Protein AF-Q23UK1-F1 (afdb_monomer_lite)

Secondary structure (DSSP, 8-state):
------------------EEEPPSS------------EEEEEEETTEEEEEEES-HHHHHHTT--SEEEES-GGGS-TT-EEPPTTGGG-S--------EEEEEPTT---SSSS-EEEESSHHHHHTSTTEEEEEESPPPPP-

Structure (mmCIF, N/CA/C/O backbone):
data_AF-Q23UK1-F1
#
_entry.id   AF-Q23UK1-F1
#
loop_
_atom_site.group_PDB
_atom_site.id
_atom_site.type_symbol
_atom_site.label_atom_id
_atom_site.label_alt_id
_atom_site.label_comp_id
_atom_site.label_asym_id
_atom_site.label_entity_id
_atom_site.label_seq_id
_atom_site.pdbx_PDB_ins_code
_atom_site.Cartn_x
_atom_site.Cartn_y
_atom_site.Cartn_z
_atom_site.occupancy
_atom_site.B_iso_or_equiv
_atom_site.auth_seq_id
_atom_site.auth_comp_id
_atom_site.auth_asym_id
_atom_site.auth_atom_id
_atom_site.pdbx_PDB_model_num
ATOM 1 N N . MET A 1 1 ? 40.766 -32.224 20.613 1.00 44.00 1 MET A N 1
ATOM 2 C CA . MET A 1 1 ? 39.618 -32.491 19.721 1.00 44.00 1 MET A CA 1
ATOM 3 C C . MET A 1 1 ? 38.781 -31.228 19.611 1.00 44.00 1 MET A C 1
ATOM 5 O O . MET A 1 1 ? 38.024 -30.916 20.516 1.00 44.00 1 MET A O 1
ATOM 9 N N . LYS A 1 2 ? 39.010 -30.457 18.545 1.00 49.50 2 LYS A N 1
ATOM 10 C CA . LYS A 1 2 ? 38.233 -29.271 18.173 1.00 49.50 2 LYS A CA 1
ATOM 11 C C . LYS A 1 2 ? 37.087 -29.763 17.290 1.00 49.50 2 LYS A C 1
ATOM 13 O O . LYS A 1 2 ? 37.272 -29.934 16.090 1.00 49.50 2 LYS A O 1
ATOM 18 N N . ILE A 1 3 ? 35.964 -30.116 17.905 1.00 54.88 3 ILE A N 1
ATOM 19 C CA . ILE A 1 3 ? 34.774 -30.577 17.187 1.00 54.88 3 ILE A CA 1
ATOM 20 C C . ILE A 1 3 ? 33.960 -29.337 16.826 1.00 54.88 3 ILE A C 1
ATOM 22 O O . ILE A 1 3 ? 33.325 -28.732 17.681 1.00 54.88 3 ILE A O 1
ATOM 26 N N . LEU A 1 4 ? 34.096 -28.928 15.562 1.00 51.12 4 LEU A N 1
ATOM 27 C CA . LEU A 1 4 ? 32.992 -28.585 14.661 1.00 51.12 4 LEU A CA 1
ATOM 28 C C . LEU A 1 4 ? 31.676 -28.194 15.361 1.00 51.12 4 LEU A C 1
ATOM 30 O O . LEU A 1 4 ? 30.720 -28.965 15.371 1.00 51.12 4 LEU A O 1
ATOM 34 N N . VAL A 1 5 ? 31.595 -26.968 15.881 1.00 56.72 5 VAL A N 1
ATOM 35 C CA . VAL A 1 5 ? 30.297 -26.295 16.020 1.00 56.72 5 VAL A CA 1
ATOM 36 C C . VAL A 1 5 ? 29.967 -25.758 14.635 1.00 56.72 5 VAL A C 1
ATOM 38 O O . VAL A 1 5 ? 30.382 -24.671 14.236 1.00 56.72 5 VAL A O 1
ATOM 41 N N . LEU A 1 6 ? 29.339 -26.639 13.859 1.00 52.47 6 LEU A N 1
ATOM 42 C CA . LEU A 1 6 ? 28.821 -26.373 12.532 1.00 52.47 6 LEU A CA 1
ATOM 43 C C . LEU A 1 6 ? 27.783 -25.251 12.608 1.00 52.47 6 LEU A C 1
ATOM 45 O O . LEU A 1 6 ? 26.834 -25.299 13.385 1.00 52.47 6 LEU A O 1
ATOM 49 N N . PHE A 1 7 ? 28.003 -24.267 11.748 1.00 53.09 7 PHE A N 1
ATOM 50 C CA . PHE A 1 7 ? 27.071 -23.270 11.255 1.00 53.09 7 PHE A CA 1
ATOM 51 C C . PHE A 1 7 ? 25.613 -23.755 11.206 1.00 53.09 7 PHE A C 1
ATOM 53 O O . PHE A 1 7 ? 25.237 -24.541 10.343 1.00 53.09 7 PHE A O 1
ATOM 60 N N . ALA A 1 8 ? 24.776 -23.189 12.069 1.00 53.41 8 ALA A N 1
ATOM 61 C CA . ALA A 1 8 ? 23.345 -23.058 11.832 1.00 53.41 8 ALA A CA 1
ATOM 62 C C . ALA A 1 8 ? 22.959 -21.600 12.109 1.00 53.41 8 ALA A C 1
ATOM 64 O O . ALA A 1 8 ? 22.198 -21.287 13.020 1.00 53.41 8 ALA A O 1
ATOM 65 N N . ALA A 1 9 ? 23.545 -20.683 11.333 1.00 55.81 9 ALA A N 1
ATOM 66 C CA . ALA A 1 9 ? 22.951 -19.371 11.136 1.00 55.81 9 ALA A CA 1
ATOM 67 C C . ALA A 1 9 ? 21.674 -19.606 10.323 1.00 55.81 9 ALA A C 1
ATOM 69 O O . ALA A 1 9 ? 21.697 -19.650 9.095 1.00 55.81 9 ALA A O 1
ATOM 70 N N . ILE A 1 10 ? 20.582 -19.885 11.031 1.00 57.06 10 ILE A N 1
ATOM 71 C CA . ILE A 1 10 ? 19.239 -19.953 10.471 1.00 57.06 10 ILE A CA 1
ATOM 72 C C . ILE A 1 10 ? 18.943 -18.540 9.976 1.00 57.06 10 ILE A C 1
ATOM 74 O O . ILE A 1 10 ? 18.626 -17.644 10.757 1.00 57.06 10 ILE A O 1
ATOM 78 N N . ILE A 1 11 ? 19.135 -18.327 8.676 1.00 57.88 11 ILE A N 1
ATOM 79 C CA . ILE A 1 11 ? 18.696 -17.123 7.986 1.00 57.88 11 ILE A CA 1
ATOM 80 C C . ILE A 1 11 ? 17.167 -17.185 8.003 1.00 57.88 11 ILE A C 1
ATOM 82 O O . ILE A 1 11 ? 16.542 -17.795 7.140 1.00 57.88 11 ILE A O 1
ATOM 86 N N . LEU A 1 12 ? 16.566 -16.604 9.041 1.00 51.84 12 LEU A N 1
ATOM 87 C CA . LEU A 1 12 ? 15.164 -16.212 9.037 1.00 51.84 12 LEU A CA 1
ATOM 88 C C . LEU A 1 12 ? 15.029 -15.108 7.985 1.00 51.84 12 LEU A C 1
ATOM 90 O O . LEU A 1 12 ? 15.180 -13.927 8.291 1.00 51.84 12 LEU A O 1
ATOM 94 N N . LEU A 1 13 ? 14.807 -15.503 6.732 1.00 49.22 13 LEU A N 1
ATOM 95 C CA . LEU A 1 13 ? 14.289 -14.598 5.717 1.00 49.22 13 LEU A CA 1
ATOM 96 C C . LEU A 1 13 ? 12.860 -14.265 6.150 1.00 49.22 13 LEU A C 1
ATOM 98 O O . LEU A 1 13 ? 11.927 -15.023 5.901 1.00 49.22 13 LEU A O 1
ATOM 102 N N . ALA A 1 14 ? 12.707 -13.181 6.908 1.00 56.75 14 ALA A N 1
ATOM 103 C CA . ALA A 1 14 ? 11.409 -12.559 7.067 1.00 56.75 14 ALA A CA 1
ATOM 104 C C . ALA A 1 14 ? 11.014 -12.051 5.677 1.00 56.75 14 ALA A C 1
ATOM 106 O O . ALA A 1 14 ? 11.670 -11.154 5.145 1.00 56.75 14 ALA A O 1
ATOM 107 N N . ASN A 1 15 ? 9.996 -12.665 5.075 1.00 57.50 15 ASN A N 1
ATOM 108 C CA . ASN A 1 15 ? 9.349 -12.116 3.892 1.00 57.50 15 ASN A CA 1
ATOM 109 C C . ASN A 1 15 ? 8.638 -10.833 4.346 1.00 57.50 15 ASN A C 1
ATOM 111 O O . ASN A 1 15 ? 7.551 -10.865 4.911 1.00 57.50 15 ASN A O 1
ATOM 115 N N . CYS A 1 16 ? 9.344 -9.710 4.235 1.00 71.75 16 CYS A N 1
ATOM 116 C CA . CYS A 1 16 ? 8.789 -8.378 4.418 1.00 71.75 16 CYS A CA 1
ATOM 117 C C . CYS A 1 16 ? 8.032 -8.040 3.142 1.00 71.75 16 CYS A C 1
ATOM 119 O O . CYS A 1 16 ? 8.674 -7.691 2.152 1.00 71.75 16 CYS A O 1
ATOM 121 N N . GLN A 1 17 ? 6.703 -8.122 3.178 1.00 80.06 17 GLN A N 1
ATOM 122 C CA . GLN A 1 17 ? 5.864 -7.667 2.078 1.00 80.06 17 GLN A CA 1
ATOM 123 C C . GLN A 1 17 ? 6.179 -6.201 1.749 1.00 80.06 17 GLN A C 1
ATOM 125 O O . GLN A 1 17 ? 5.892 -5.289 2.537 1.00 80.06 17 GLN A O 1
ATOM 130 N N . LYS A 1 18 ? 6.820 -5.979 0.598 1.00 86.75 18 LYS A N 1
ATOM 131 C CA . LYS A 1 18 ? 7.421 -4.684 0.253 1.00 86.75 18 LYS A CA 1
ATOM 132 C C . LYS A 1 18 ? 6.468 -3.801 -0.557 1.00 86.75 18 LYS A C 1
ATOM 134 O O . LYS A 1 18 ? 5.866 -4.250 -1.530 1.00 86.75 18 LYS A O 1
ATOM 139 N N . VAL A 1 19 ? 6.408 -2.516 -0.201 1.00 91.88 19 VAL A N 1
ATOM 140 C CA . VAL A 1 19 ? 5.794 -1.451 -1.013 1.00 91.88 19 VAL A CA 1
ATOM 141 C C . VAL A 1 19 ? 6.902 -0.542 -1.548 1.00 91.88 19 VAL A C 1
ATOM 143 O O . VAL A 1 19 ? 7.729 -0.053 -0.774 1.00 91.88 19 VAL A O 1
ATOM 146 N N . GLU A 1 20 ? 6.947 -0.310 -2.859 1.00 92.94 20 GLU A N 1
ATOM 147 C CA . GLU A 1 20 ? 8.015 0.455 -3.518 1.00 92.94 20 GLU A CA 1
ATOM 148 C C . GLU A 1 20 ? 7.454 1.549 -4.432 1.00 92.94 20 GLU A C 1
ATOM 150 O O . GLU A 1 20 ? 6.682 1.261 -5.345 1.00 92.94 20 GLU A O 1
ATOM 155 N N . LEU A 1 21 ? 7.863 2.801 -4.194 1.00 94.06 21 LEU A N 1
ATOM 156 C CA . LEU A 1 21 ? 7.497 3.956 -5.017 1.00 94.06 21 LEU A CA 1
ATOM 157 C C . LEU A 1 21 ? 8.247 3.916 -6.354 1.00 94.06 21 LEU A C 1
ATOM 159 O O . LEU A 1 21 ? 9.467 3.730 -6.372 1.00 94.06 21 LEU A O 1
ATOM 163 N N . CYS A 1 22 ? 7.542 4.139 -7.461 1.00 92.88 22 CYS A N 1
ATOM 164 C CA . CYS A 1 22 ? 8.184 4.253 -8.763 1.00 92.88 22 CYS A CA 1
ATOM 165 C C . CYS A 1 22 ? 8.869 5.624 -8.925 1.00 92.88 22 CYS A C 1
ATOM 167 O O . CYS A 1 22 ? 8.333 6.638 -8.478 1.00 92.88 22 CYS A O 1
ATOM 169 N N . PRO A 1 23 ? 10.047 5.698 -9.571 1.00 89.50 23 PRO A N 1
ATOM 170 C CA . PRO A 1 23 ? 10.703 6.978 -9.830 1.00 89.50 23 PRO A CA 1
ATOM 171 C C . PRO A 1 23 ? 9.902 7.823 -10.829 1.00 89.50 23 PRO A C 1
ATOM 173 O O . PRO A 1 23 ? 9.461 7.307 -11.850 1.00 89.50 23 PRO A O 1
ATOM 176 N N . GLU A 1 24 ? 9.815 9.136 -10.604 1.00 83.81 24 GLU A N 1
ATOM 177 C CA . GLU A 1 24 ? 9.097 10.069 -11.495 1.00 83.81 24 GLU A CA 1
ATOM 178 C C . GLU A 1 24 ? 9.805 10.337 -12.843 1.00 83.81 24 GLU A C 1
ATOM 180 O O . GLU A 1 24 ? 9.249 10.996 -13.717 1.00 83.81 24 GLU A O 1
ATOM 185 N N . TYR A 1 25 ? 11.039 9.858 -13.045 1.00 75.88 25 TYR A N 1
ATOM 186 C CA . TYR A 1 25 ? 11.857 10.229 -14.206 1.00 75.88 25 TYR A CA 1
ATOM 187 C C . TYR A 1 25 ? 11.783 9.226 -15.367 1.00 75.88 25 TYR A C 1
ATOM 189 O O . TYR A 1 25 ? 11.967 8.025 -15.177 1.00 75.88 25 TYR A O 1
ATOM 197 N N . GLU A 1 26 ? 11.698 9.753 -16.594 1.00 61.97 26 GLU A N 1
ATOM 198 C CA . GLU A 1 26 ? 11.701 9.046 -17.893 1.00 61.97 26 GLU A CA 1
ATOM 199 C C . GLU A 1 26 ? 13.051 8.399 -18.276 1.00 61.97 26 GLU A C 1
ATOM 201 O O . GLU A 1 26 ? 13.448 8.359 -19.445 1.00 61.97 26 GLU A O 1
ATOM 206 N N . LYS A 1 27 ? 13.836 7.917 -17.310 1.00 66.50 27 LYS A N 1
ATOM 207 C CA . LYS A 1 27 ? 15.076 7.218 -17.658 1.00 66.50 27 LYS A CA 1
ATOM 208 C C . LYS A 1 27 ? 14.734 5.832 -18.184 1.00 66.50 27 LYS A C 1
ATOM 210 O O . LYS A 1 27 ? 13.999 5.086 -17.554 1.00 66.50 27 LYS A O 1
ATOM 215 N N . ALA A 1 28 ? 15.321 5.469 -19.321 1.00 70.19 28 ALA A N 1
ATOM 216 C CA . ALA A 1 28 ? 15.234 4.114 -19.843 1.00 70.19 28 ALA A CA 1
ATOM 217 C C . ALA A 1 28 ? 15.746 3.116 -18.788 1.00 70.19 28 ALA A C 1
ATOM 219 O O . ALA A 1 28 ? 16.934 3.109 -18.449 1.00 70.19 28 ALA A O 1
ATOM 220 N N . PHE A 1 29 ? 14.854 2.278 -18.265 1.00 80.88 29 PHE A N 1
ATOM 221 C CA . PHE A 1 29 ? 15.215 1.231 -17.318 1.00 80.88 29 PHE A CA 1
ATOM 222 C C . PHE A 1 29 ? 15.730 0.007 -18.073 1.00 80.88 29 PHE A C 1
ATOM 224 O O . PHE A 1 29 ? 15.110 -0.472 -19.022 1.00 80.88 29 PHE A O 1
ATOM 231 N N . LYS A 1 30 ? 16.859 -0.543 -17.623 1.00 89.69 30 LYS A N 1
ATOM 232 C CA . LYS A 1 30 ? 17.258 -1.909 -17.974 1.00 89.69 30 LYS A CA 1
ATOM 233 C C . LYS A 1 30 ? 16.762 -2.828 -16.871 1.00 89.69 30 LYS A C 1
ATOM 235 O O . LYS A 1 30 ? 17.385 -2.909 -15.816 1.00 89.69 30 LYS A O 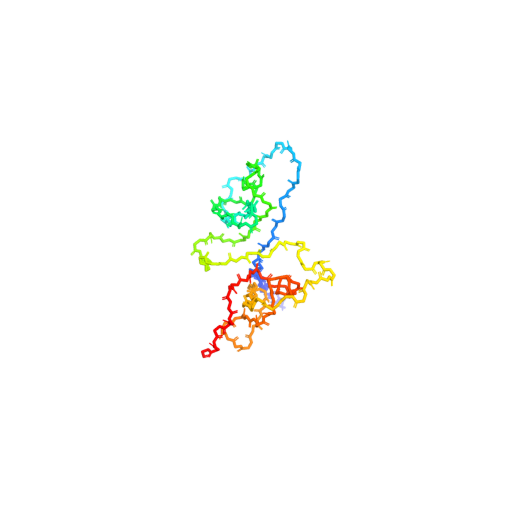1
ATOM 240 N N . CYS A 1 31 ? 15.632 -3.482 -17.105 1.00 91.50 31 CYS A N 1
ATOM 241 C CA . CYS A 1 31 ? 15.042 -4.377 -16.121 1.00 91.50 31 CYS A CA 1
ATOM 242 C C . CYS A 1 31 ? 15.604 -5.792 -16.217 1.00 91.50 31 CYS A C 1
ATOM 244 O O . CYS A 1 31 ? 15.821 -6.322 -17.305 1.00 91.50 31 CYS A O 1
ATOM 246 N N . SER A 1 32 ? 15.808 -6.409 -15.052 1.00 91.25 32 SER A N 1
ATOM 247 C CA . SER A 1 32 ? 16.066 -7.842 -14.953 1.00 91.25 32 SER A CA 1
ATOM 248 C C . SER A 1 32 ? 14.826 -8.635 -15.380 1.00 91.25 32 SER A C 1
ATOM 250 O O . SER A 1 32 ? 13.690 -8.200 -15.170 1.00 91.25 32 SER A O 1
ATOM 252 N N . SER A 1 33 ? 15.044 -9.819 -15.948 1.00 89.88 33 SER A N 1
ATOM 253 C CA . SER A 1 33 ? 13.985 -10.785 -16.267 1.00 89.88 33 SER A CA 1
ATOM 254 C C . SER A 1 33 ? 13.682 -11.742 -15.112 1.00 89.88 33 SER A C 1
ATOM 256 O O . SER A 1 33 ? 12.904 -12.671 -15.296 1.00 89.88 33 SER A O 1
ATOM 258 N N . VAL A 1 34 ? 14.299 -11.547 -13.940 1.00 94.81 34 VAL A N 1
ATOM 259 C CA . VAL A 1 34 ? 13.996 -12.341 -12.742 1.00 94.81 34 VAL A CA 1
ATOM 260 C C . VAL A 1 34 ? 12.536 -12.086 -12.336 1.00 94.81 34 VAL A C 1
ATOM 262 O O . VAL A 1 34 ? 12.180 -10.924 -12.103 1.00 94.81 34 VAL A O 1
ATOM 265 N N . PRO A 1 35 ? 11.689 -13.130 -12.279 1.00 94.19 35 PRO A N 1
ATOM 266 C CA . PRO A 1 35 ? 10.309 -12.995 -11.834 1.00 94.19 35 PRO A CA 1
ATOM 267 C C . PRO A 1 35 ? 10.252 -12.714 -10.335 1.00 94.19 35 PRO A C 1
ATOM 269 O O . PRO A 1 35 ? 10.851 -13.435 -9.538 1.00 94.19 35 PRO A O 1
ATOM 272 N N . GLN A 1 36 ? 9.522 -11.671 -9.972 1.00 95.12 36 GLN A N 1
ATOM 273 C CA . GLN A 1 36 ? 9.145 -11.332 -8.608 1.00 95.12 36 GLN A CA 1
ATOM 274 C C . GLN A 1 36 ? 7.853 -10.531 -8.727 1.00 95.12 36 GLN A C 1
ATOM 276 O O . GLN A 1 36 ? 7.893 -9.308 -8.813 1.00 95.12 36 GLN A O 1
ATOM 281 N N . GLU A 1 37 ? 6.735 -11.237 -8.872 1.00 96.38 37 GLU A N 1
ATOM 282 C CA . GLU A 1 37 ? 5.468 -10.628 -9.267 1.00 96.38 37 GLU A CA 1
ATOM 283 C C . GLU A 1 37 ? 5.034 -9.541 -8.285 1.00 96.38 37 GLU A C 1
ATOM 285 O O . GLU A 1 37 ? 5.212 -9.664 -7.071 1.00 96.38 37 GLU A O 1
ATOM 290 N N . VAL A 1 38 ? 4.487 -8.460 -8.837 1.00 96.75 38 VAL A N 1
ATOM 291 C CA . VAL A 1 38 ? 4.010 -7.314 -8.064 1.00 96.75 38 VAL A CA 1
ATOM 292 C C . VAL A 1 38 ? 2.687 -6.798 -8.602 1.00 96.75 38 VAL A C 1
ATOM 294 O O . VAL A 1 38 ? 2.426 -6.854 -9.808 1.00 96.75 38 VAL A O 1
ATOM 297 N N . CYS A 1 39 ? 1.894 -6.213 -7.715 1.00 97.81 39 CYS A N 1
ATOM 298 C CA . CYS A 1 39 ? 0.716 -5.446 -8.050 1.00 97.81 39 CYS A CA 1
ATOM 299 C C . CYS A 1 39 ? 1.115 -3.978 -8.186 1.00 97.81 39 CYS A C 1
ATOM 301 O O . CYS A 1 39 ? 1.479 -3.314 -7.213 1.00 97.81 39 CYS A O 1
ATOM 303 N N . GLY A 1 40 ? 1.099 -3.476 -9.416 1.00 97.44 40 GLY A N 1
ATOM 304 C CA . GLY A 1 40 ? 1.351 -2.075 -9.706 1.00 97.44 40 GLY A CA 1
ATOM 305 C C . GLY A 1 40 ? 0.073 -1.251 -9.562 1.00 97.44 40 GLY A C 1
ATOM 306 O O . GLY A 1 40 ? -0.974 -1.632 -10.087 1.00 97.44 40 GLY A O 1
ATOM 307 N N . ILE A 1 41 ? 0.170 -0.122 -8.862 1.00 97.94 41 ILE A N 1
ATOM 308 C CA . ILE A 1 41 ? -0.961 0.736 -8.500 1.00 97.94 41 ILE A CA 1
ATOM 309 C C . ILE A 1 41 ? -0.829 2.092 -9.190 1.00 97.94 41 ILE A C 1
ATOM 311 O O . ILE A 1 41 ? 0.209 2.745 -9.084 1.00 97.94 41 ILE A O 1
ATOM 315 N N . LYS A 1 42 ? -1.883 2.539 -9.876 1.00 96.12 42 LYS A N 1
ATOM 316 C CA . LYS A 1 42 ? -1.998 3.891 -10.444 1.00 96.12 42 LYS A CA 1
ATOM 317 C C . LYS A 1 42 ? -3.308 4.531 -10.033 1.00 96.12 42 LYS A C 1
ATOM 319 O O . LYS A 1 42 ? -4.341 3.870 -10.081 1.00 96.12 42 LYS A O 1
ATOM 324 N N . THR A 1 43 ? -3.301 5.824 -9.744 1.00 95.00 43 THR A N 1
ATOM 325 C CA . THR A 1 43 ? -4.524 6.561 -9.443 1.00 95.00 43 THR A CA 1
ATOM 326 C C . THR A 1 43 ? -5.036 7.278 -10.696 1.00 95.00 43 THR A C 1
ATOM 328 O O . THR A 1 43 ? -4.334 8.074 -11.318 1.00 95.00 43 THR A O 1
ATOM 331 N N . ILE A 1 44 ? -6.279 7.003 -11.097 1.00 94.94 44 ILE A N 1
ATOM 332 C CA . ILE A 1 44 ? -6.965 7.666 -12.215 1.00 94.94 44 ILE A CA 1
ATOM 333 C C . ILE A 1 44 ? -8.293 8.209 -11.694 1.00 94.94 44 ILE A C 1
ATOM 335 O O . ILE A 1 44 ? -9.144 7.449 -11.246 1.00 94.94 44 ILE A O 1
ATOM 339 N N . ASN A 1 45 ? -8.475 9.533 -11.737 1.00 94.44 45 ASN A N 1
ATOM 340 C CA . ASN A 1 45 ? -9.684 10.208 -11.238 1.00 94.44 45 ASN A CA 1
ATOM 341 C C . ASN A 1 45 ? -10.042 9.836 -9.783 1.00 94.44 45 ASN A C 1
ATOM 343 O O . ASN A 1 45 ? -11.211 9.685 -9.441 1.00 94.44 45 ASN A O 1
ATOM 347 N N . GLY A 1 46 ? -9.027 9.658 -8.931 1.00 90.62 46 GLY A N 1
ATOM 348 C CA . GLY A 1 46 ? -9.204 9.274 -7.527 1.00 90.62 46 GLY A CA 1
ATOM 349 C C . GLY A 1 46 ? -9.488 7.787 -7.289 1.00 90.62 46 GLY A C 1
ATOM 350 O O . GLY A 1 46 ? -9.646 7.395 -6.138 1.00 90.62 46 GLY A O 1
ATOM 351 N N . GLN A 1 47 ? -9.526 6.957 -8.335 1.00 94.62 47 GLN A N 1
ATOM 352 C CA . GLN A 1 47 ? -9.679 5.506 -8.224 1.00 94.62 47 GLN A CA 1
ATOM 353 C C . GLN A 1 47 ? -8.367 4.792 -8.539 1.00 94.62 47 GLN A C 1
ATOM 355 O O . GLN A 1 47 ? -7.657 5.167 -9.474 1.00 94.62 47 GLN A O 1
ATOM 360 N N . GLN A 1 48 ? -8.056 3.743 -7.781 1.00 96.75 48 GLN A N 1
ATOM 361 C CA . GLN A 1 48 ? -6.888 2.915 -8.053 1.00 96.75 48 GLN A CA 1
ATOM 362 C C . GLN A 1 48 ? -7.166 1.901 -9.161 1.00 96.75 48 GLN A C 1
ATOM 364 O O . GLN A 1 48 ? -8.070 1.074 -9.060 1.00 96.75 48 GLN A O 1
ATOM 369 N N . VAL A 1 49 ? -6.334 1.943 -10.196 1.00 96.06 49 VAL A N 1
ATOM 370 C CA . VAL A 1 49 ? -6.195 0.897 -11.205 1.00 96.06 49 VAL A CA 1
ATOM 371 C C . VAL A 1 49 ? -5.016 0.017 -10.810 1.00 96.06 49 VAL A C 1
ATOM 373 O O . VAL A 1 49 ? -3.941 0.517 -10.47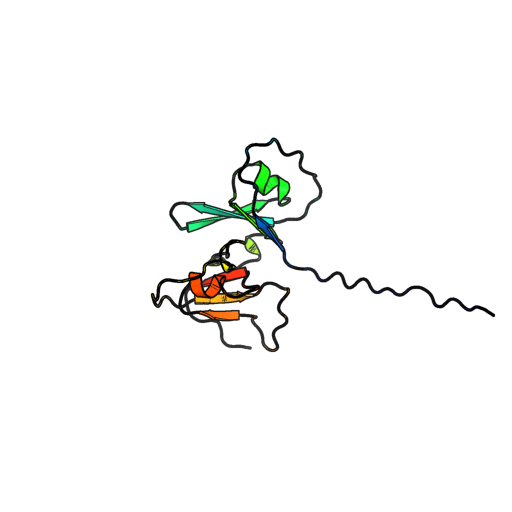2 1.00 96.06 49 VAL A O 1
ATOM 376 N N . LYS A 1 50 ? -5.245 -1.295 -10.843 1.00 97.00 50 LYS A N 1
ATOM 377 C CA . LYS A 1 50 ? -4.313 -2.332 -10.401 1.00 97.00 50 LYS A CA 1
ATOM 378 C C . LYS A 1 50 ? -3.949 -3.211 -11.596 1.00 97.00 50 LYS A C 1
ATOM 380 O O . LYS A 1 50 ? -4.843 -3.649 -12.318 1.00 97.00 50 LYS A O 1
ATOM 385 N N . GLU A 1 51 ? -2.668 -3.480 -11.806 1.00 96.62 51 GLU A N 1
ATOM 386 C CA . GLU A 1 51 ? -2.195 -4.386 -12.862 1.00 96.62 51 GLU A CA 1
ATOM 387 C C . GLU A 1 51 ? -1.033 -5.230 -12.324 1.00 96.62 51 GLU A C 1
ATOM 389 O O . GLU A 1 51 ? -0.134 -4.713 -11.658 1.00 96.62 51 GLU A O 1
ATOM 394 N N . THR A 1 52 ? -1.061 -6.540 -12.579 1.00 97.38 52 THR A N 1
ATOM 395 C CA . THR A 1 52 ? 0.014 -7.452 -12.166 1.00 97.38 52 THR A CA 1
ATOM 396 C C . THR A 1 52 ? 1.168 -7.376 -13.161 1.00 97.38 52 THR A C 1
ATOM 398 O O . THR A 1 52 ? 0.967 -7.491 -14.370 1.00 97.38 52 THR A O 1
ATOM 401 N N . PHE A 1 53 ? 2.392 -7.253 -12.652 1.00 96.12 53 PHE A N 1
ATOM 402 C CA . PHE A 1 53 ? 3.618 -7.226 -13.448 1.00 96.12 53 PHE A CA 1
ATOM 403 C C . PHE A 1 53 ? 4.591 -8.317 -13.007 1.00 96.12 53 PHE A C 1
ATOM 405 O O . PHE A 1 53 ? 4.580 -8.754 -11.860 1.00 96.12 53 PHE A O 1
ATOM 412 N N . VAL A 1 54 ? 5.494 -8.704 -13.915 1.00 95.50 54 VAL A N 1
ATOM 413 C CA . VAL A 1 54 ? 6.537 -9.713 -13.652 1.00 95.50 54 VAL A CA 1
ATOM 414 C C . VAL A 1 54 ? 7.483 -9.279 -12.532 1.00 95.50 54 VAL A C 1
ATOM 416 O O . VAL A 1 54 ? 7.976 -10.134 -11.804 1.00 95.50 54 VAL A O 1
ATOM 419 N N . ASN A 1 55 ? 7.774 -7.976 -12.430 1.00 95.00 55 ASN A N 1
ATOM 420 C CA . ASN A 1 55 ? 8.521 -7.373 -11.325 1.00 95.00 55 ASN A CA 1
ATOM 421 C C . ASN A 1 55 ? 8.346 -5.848 -11.248 1.00 95.00 55 ASN A C 1
ATOM 423 O O . ASN A 1 55 ? 7.891 -5.216 -12.208 1.00 95.00 55 ASN A O 1
ATOM 427 N N . SER A 1 56 ? 8.759 -5.254 -10.119 1.00 94.75 56 SER A N 1
ATOM 428 C CA . SER A 1 56 ? 8.674 -3.805 -9.871 1.00 94.75 56 SER A CA 1
ATOM 429 C C . SER A 1 56 ? 9.380 -2.964 -10.924 1.00 94.75 56 SER A C 1
ATOM 431 O O . SER A 1 56 ? 8.852 -1.934 -11.333 1.00 94.75 56 SER A O 1
ATOM 433 N N . CYS A 1 57 ? 10.545 -3.404 -11.413 1.00 93.62 57 CYS A N 1
ATOM 434 C CA . CYS A 1 57 ? 11.259 -2.654 -12.444 1.00 93.62 57 CYS A CA 1
ATOM 435 C C . CYS A 1 57 ? 10.414 -2.541 -13.711 1.00 93.62 57 CYS A C 1
ATOM 437 O O . CYS A 1 57 ? 10.257 -1.442 -14.236 1.00 93.62 57 CYS A O 1
ATOM 439 N N . GLN A 1 58 ? 9.842 -3.650 -14.188 1.00 93.50 58 GLN A N 1
ATOM 440 C CA . GLN A 1 58 ? 8.996 -3.631 -15.378 1.00 93.50 58 GLN A CA 1
ATOM 441 C C . GLN A 1 58 ? 7.755 -2.761 -15.162 1.00 93.50 58 GLN A C 1
ATOM 443 O O . GLN A 1 58 ? 7.470 -1.919 -16.014 1.00 93.50 58 GLN A O 1
ATOM 448 N N . ALA A 1 59 ? 7.094 -2.888 -14.006 1.00 94.44 59 ALA A N 1
ATOM 449 C CA . ALA A 1 59 ? 5.945 -2.063 -13.637 1.00 94.44 59 ALA A CA 1
ATOM 450 C C . ALA A 1 59 ? 6.267 -0.558 -13.719 1.00 94.44 59 ALA A C 1
ATOM 452 O O . ALA A 1 59 ? 5.601 0.185 -14.445 1.00 94.44 59 ALA A O 1
ATOM 453 N N . CYS A 1 60 ? 7.343 -0.121 -13.055 1.00 92.81 60 CYS A N 1
ATOM 454 C CA . CYS A 1 60 ? 7.765 1.279 -13.047 1.00 92.81 60 CYS A CA 1
ATOM 455 C C . CYS A 1 60 ? 8.302 1.749 -14.411 1.00 92.81 60 CYS A C 1
ATOM 457 O O . CYS A 1 60 ? 8.042 2.877 -14.823 1.00 92.81 60 CYS A O 1
ATOM 459 N N . SER A 1 61 ? 9.022 0.893 -15.145 1.00 91.25 61 SER A N 1
ATOM 460 C CA . SER A 1 61 ? 9.658 1.256 -16.421 1.00 91.25 61 SER A CA 1
ATOM 461 C C . SER A 1 61 ? 8.676 1.574 -17.538 1.00 91.25 61 SER A C 1
ATOM 463 O O . SER A 1 61 ? 8.976 2.380 -18.415 1.00 91.25 61 SER A O 1
ATOM 465 N N . LEU A 1 62 ? 7.497 0.953 -17.502 1.00 82.44 62 LEU A N 1
ATOM 466 C CA . LEU A 1 62 ? 6.441 1.210 -18.470 1.00 82.44 62 LEU A CA 1
ATOM 467 C C . LEU A 1 62 ? 5.708 2.531 -18.178 1.00 82.44 62 LEU A C 1
ATOM 469 O O . LEU A 1 62 ? 4.825 2.901 -18.949 1.00 82.44 62 LEU A O 1
ATOM 473 N N . GLY A 1 63 ? 6.045 3.236 -17.085 1.00 70.25 63 GLY A N 1
ATOM 474 C CA . GLY A 1 63 ? 5.413 4.502 -16.691 1.00 70.25 63 GLY A CA 1
ATOM 475 C C . GLY A 1 63 ? 3.923 4.358 -16.369 1.00 70.25 63 GLY A C 1
ATOM 476 O O . GLY A 1 63 ? 3.157 5.320 -16.442 1.00 70.25 63 GLY A O 1
ATOM 477 N N . LYS A 1 64 ? 3.479 3.130 -16.080 1.00 81.56 64 LYS A N 1
ATOM 478 C CA . LYS A 1 64 ? 2.061 2.799 -15.935 1.00 81.56 64 LYS A CA 1
ATOM 479 C C . LYS A 1 64 ? 1.554 2.873 -14.503 1.00 81.56 64 LYS A C 1
ATOM 481 O O . LYS A 1 64 ? 0.342 2.827 -14.338 1.00 81.56 64 LYS A O 1
ATOM 486 N N . VAL A 1 65 ? 2.430 2.976 -13.503 1.00 94.50 65 VAL A N 1
ATOM 487 C CA . VAL A 1 65 ? 2.064 2.880 -12.082 1.00 94.50 65 VAL A CA 1
ATOM 488 C C . VAL A 1 65 ? 2.870 3.848 -11.214 1.00 94.50 65 VAL A C 1
ATOM 490 O O . VAL A 1 65 ? 3.983 4.226 -11.569 1.00 94.50 65 VAL A O 1
ATOM 493 N N . GLU A 1 66 ? 2.281 4.267 -10.097 1.00 95.38 66 GLU A N 1
ATOM 494 C CA . GLU A 1 66 ? 2.849 5.193 -9.106 1.00 95.38 66 GLU A CA 1
ATOM 495 C C . GLU A 1 66 ? 3.724 4.449 -8.091 1.00 95.38 66 GLU A C 1
ATOM 497 O O . GLU A 1 66 ? 4.781 4.929 -7.683 1.00 95.38 66 GLU A O 1
ATOM 502 N N . PHE A 1 67 ? 3.296 3.253 -7.693 1.00 96.62 67 PHE A N 1
ATOM 503 C CA . PHE A 1 67 ? 4.030 2.376 -6.790 1.00 96.62 67 PHE A CA 1
ATOM 504 C C . PHE A 1 67 ? 3.654 0.915 -7.035 1.00 96.62 67 PHE A C 1
ATOM 506 O O . PHE A 1 67 ? 2.721 0.603 -7.777 1.00 96.62 67 PHE A O 1
ATOM 513 N N . THR A 1 68 ? 4.407 0.010 -6.420 1.00 96.94 68 THR A N 1
ATOM 514 C CA . THR A 1 68 ? 4.192 -1.435 -6.500 1.00 96.94 68 THR A CA 1
ATOM 515 C C . THR A 1 68 ? 4.089 -2.041 -5.113 1.00 96.94 68 THR A C 1
ATOM 517 O O . THR A 1 68 ? 4.702 -1.542 -4.167 1.00 96.94 68 THR A O 1
ATOM 520 N N . VAL A 1 69 ? 3.324 -3.119 -5.011 1.00 97.06 69 VAL A N 1
ATOM 521 C CA . 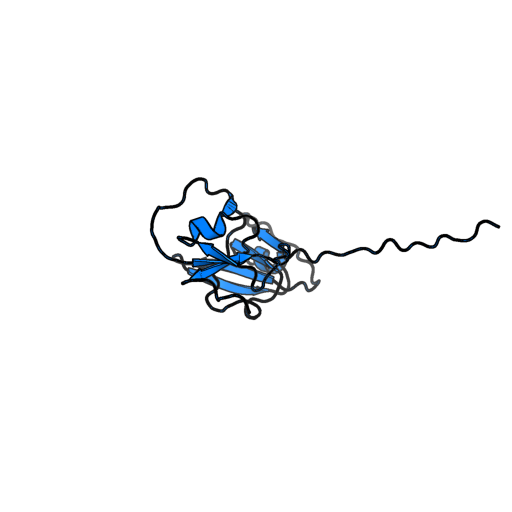VAL A 1 69 ? 3.212 -3.969 -3.827 1.00 97.06 69 VAL A CA 1
ATOM 522 C C . VAL A 1 69 ? 3.601 -5.387 -4.224 1.00 97.06 69 VAL A C 1
ATOM 524 O O . VAL A 1 69 ? 3.221 -5.841 -5.298 1.00 97.06 69 VAL A O 1
ATOM 527 N N . GLU A 1 70 ? 4.366 -6.078 -3.388 1.00 96.19 70 GLU A N 1
ATOM 528 C CA . GLU A 1 70 ? 4.730 -7.485 -3.603 1.00 96.19 70 GLU A CA 1
ATOM 529 C C . GLU A 1 70 ? 3.506 -8.399 -3.794 1.00 96.19 70 GLU A C 1
ATOM 531 O O . GLU A 1 70 ? 2.488 -8.187 -3.152 1.00 96.19 70 GLU A O 1
ATOM 536 N N . GLY A 1 71 ? 3.585 -9.415 -4.655 1.00 96.06 71 GLY A N 1
ATOM 537 C CA . GLY A 1 71 ? 2.473 -10.341 -4.913 1.00 96.06 71 GLY A CA 1
ATOM 538 C C . GLY A 1 71 ? 1.539 -9.881 -6.034 1.00 96.06 71 GLY A C 1
ATOM 539 O O . GLY A 1 71 ? 1.646 -8.766 -6.548 1.00 96.06 71 GLY A O 1
ATOM 540 N N . LYS A 1 72 ? 0.630 -10.753 -6.468 1.00 97.69 72 LYS A N 1
ATOM 541 C CA . LYS A 1 72 ? -0.288 -10.463 -7.584 1.00 97.69 72 LYS A CA 1
ATOM 542 C C . LYS A 1 72 ? -1.493 -9.657 -7.122 1.00 97.69 72 LYS A C 1
ATOM 544 O O . LYS A 1 72 ? -1.920 -9.762 -5.981 1.00 97.69 72 LYS A O 1
ATOM 549 N N . CYS A 1 73 ? -2.112 -8.892 -8.020 1.00 97.56 73 CYS A N 1
ATOM 550 C CA . CYS A 1 73 ? -3.284 -8.094 -7.653 1.00 97.56 73 CYS A CA 1
ATOM 551 C C . CYS A 1 73 ? -4.508 -8.924 -7.221 1.00 97.56 73 CYS A C 1
ATOM 553 O O . CYS A 1 73 ? -5.309 -8.425 -6.437 1.00 97.56 73 CYS A O 1
ATOM 555 N N . ASP A 1 74 ? -4.658 -10.159 -7.708 1.00 97.44 74 ASP A N 1
ATOM 556 C CA . ASP A 1 74 ? -5.758 -11.079 -7.376 1.00 97.44 74 ASP A CA 1
ATOM 557 C C . ASP A 1 74 ? -5.565 -11.825 -6.044 1.00 97.44 74 ASP A C 1
ATOM 559 O O . ASP A 1 74 ? -6.489 -12.481 -5.568 1.00 97.44 74 ASP A O 1
ATOM 563 N N . GLU A 1 75 ? -4.398 -11.693 -5.409 1.00 96.50 75 GLU A N 1
ATOM 564 C CA . GLU A 1 75 ? -4.148 -12.188 -4.047 1.00 96.50 75 GLU A CA 1
ATOM 565 C C . GLU A 1 75 ? -4.734 -11.253 -2.974 1.00 96.50 75 GLU A C 1
ATOM 567 O O . GLU A 1 75 ? -4.839 -11.623 -1.803 1.00 96.50 75 GLU A O 1
ATOM 572 N N . TYR A 1 76 ? -5.146 -10.046 -3.370 1.00 96.44 76 TYR A N 1
ATOM 573 C CA . TYR A 1 76 ? -5.739 -9.033 -2.502 1.00 96.44 76 TYR A CA 1
ATOM 574 C C . TYR A 1 76 ? -7.257 -8.960 -2.659 1.00 96.44 76 TYR A C 1
ATOM 576 O O . TYR A 1 76 ? -7.820 -9.377 -3.669 1.00 96.44 76 TYR A O 1
ATOM 584 N N . LEU A 1 77 ? -7.924 -8.355 -1.670 1.00 96.50 77 LEU A N 1
ATOM 585 C CA . LEU A 1 77 ? -9.351 -8.046 -1.765 1.00 96.50 77 LEU A CA 1
ATOM 586 C C . LEU A 1 77 ? -9.620 -7.144 -2.982 1.00 96.50 77 LEU A C 1
ATOM 588 O O . LEU A 1 77 ? -8.876 -6.191 -3.246 1.00 96.50 77 LEU A O 1
ATOM 592 N N . GLU A 1 78 ? -10.693 -7.432 -3.718 1.00 96.19 78 GLU A N 1
ATOM 593 C CA . GLU A 1 78 ? -11.048 -6.722 -4.954 1.00 96.19 78 GLU A CA 1
ATOM 594 C C . GLU A 1 78 ? -11.210 -5.216 -4.685 1.00 96.19 78 GLU A C 1
ATOM 596 O O . GLU A 1 78 ? -10.644 -4.368 -5.386 1.00 96.19 78 GLU A O 1
ATOM 601 N N . GLU A 1 79 ? -11.865 -4.893 -3.573 1.00 96.62 79 GLU A N 1
ATOM 602 C CA . GLU A 1 79 ? -12.136 -3.552 -3.067 1.00 96.62 79 GLU A CA 1
ATOM 603 C C . GLU A 1 79 ? -10.937 -2.870 -2.380 1.00 96.62 79 GLU A C 1
ATOM 605 O O . GLU A 1 79 ? -11.053 -1.718 -1.958 1.00 96.62 79 GLU A O 1
ATOM 610 N N . ALA A 1 80 ? -9.779 -3.535 -2.268 1.00 97.81 80 ALA A N 1
ATOM 611 C CA . ALA A 1 80 ? -8.610 -2.986 -1.580 1.00 97.81 80 ALA A CA 1
ATOM 612 C C . ALA A 1 80 ? -8.156 -1.648 -2.187 1.00 97.81 80 ALA A C 1
ATOM 614 O O . ALA A 1 80 ? -7.873 -1.560 -3.381 1.00 97.81 80 ALA A O 1
ATOM 615 N N . GLN A 1 81 ? -8.026 -0.620 -1.356 1.00 98.19 81 GLN A N 1
ATOM 616 C CA . GLN A 1 81 ? -7.419 0.661 -1.702 1.00 98.19 81 GLN A CA 1
ATOM 617 C C . GLN A 1 81 ? -6.057 0.749 -1.013 1.00 98.19 81 GLN A C 1
ATOM 619 O O . GLN A 1 81 ? -5.979 1.008 0.192 1.00 98.19 81 GLN A O 1
ATOM 624 N N . PHE A 1 82 ? -4.986 0.511 -1.766 1.00 98.06 82 PHE A N 1
ATOM 625 C CA . PHE A 1 82 ? -3.615 0.478 -1.265 1.00 98.06 82 PHE A CA 1
ATOM 626 C C . PHE A 1 82 ? -3.160 1.839 -0.763 1.00 98.06 82 PHE A C 1
ATOM 628 O O . PHE A 1 82 ? -3.481 2.873 -1.351 1.00 98.06 82 PHE A O 1
ATOM 635 N N . CYS A 1 83 ? -2.399 1.838 0.320 1.00 97.31 83 CYS A N 1
ATOM 636 C CA . CYS A 1 83 ? -1.782 3.036 0.859 1.00 97.31 83 CYS A CA 1
ATOM 637 C C . CYS A 1 83 ? -0.488 3.322 0.094 1.00 97.31 83 CYS A C 1
ATOM 639 O O . CYS A 1 83 ? 0.348 2.433 -0.079 1.00 97.31 83 CYS A O 1
ATOM 641 N N . SER A 1 84 ? -0.319 4.559 -0.373 1.00 95.12 84 SER A N 1
ATOM 642 C CA . SER A 1 84 ? 0.947 4.973 -0.979 1.00 95.12 84 SER A CA 1
ATOM 643 C C . SER A 1 84 ? 2.060 4.928 0.078 1.00 95.12 84 SER A C 1
ATOM 645 O O . SER A 1 84 ? 1.808 5.270 1.239 1.00 95.12 84 SER A O 1
ATOM 647 N N . PRO A 1 85 ? 3.320 4.631 -0.299 1.00 91.06 85 PRO A N 1
ATOM 648 C CA . PRO A 1 85 ? 4.482 4.795 0.578 1.00 91.06 85 PRO A CA 1
ATOM 649 C C . PRO A 1 85 ? 4.620 6.180 1.219 1.00 91.06 85 PRO A C 1
ATOM 651 O O . PRO A 1 85 ? 5.419 6.350 2.133 1.00 91.06 85 PRO A O 1
ATOM 654 N N . THR A 1 86 ? 3.916 7.197 0.727 1.00 91.50 86 THR A N 1
ATOM 655 C CA . THR A 1 86 ? 3.941 8.552 1.289 1.00 91.50 86 THR A CA 1
ATOM 656 C C . THR A 1 86 ? 2.774 8.849 2.227 1.00 91.50 86 THR A C 1
ATOM 658 O O . THR A 1 86 ? 2.857 9.829 2.964 1.00 91.50 86 THR A O 1
ATOM 661 N N . ASP A 1 87 ? 1.722 8.024 2.251 1.00 93.56 87 ASP A N 1
ATOM 662 C CA . ASP A 1 87 ? 0.492 8.315 3.004 1.00 93.56 87 ASP A CA 1
ATOM 663 C C . ASP A 1 87 ? 0.735 8.345 4.523 1.00 93.56 87 ASP A C 1
ATOM 665 O O . ASP A 1 87 ? 0.146 9.159 5.231 1.00 93.56 87 ASP A O 1
ATOM 669 N N . PHE A 1 88 ? 1.685 7.549 5.029 1.00 90.31 88 PHE A N 1
ATOM 670 C CA . PHE A 1 88 ? 2.044 7.549 6.453 1.00 90.31 88 PHE A CA 1
ATOM 671 C C . PHE A 1 88 ? 2.684 8.861 6.939 1.00 90.31 88 PHE A C 1
ATOM 673 O O . PHE A 1 88 ? 2.824 9.072 8.143 1.00 90.31 88 PHE A O 1
ATOM 680 N N . LYS A 1 89 ? 3.120 9.723 6.010 1.00 92.12 89 LYS A N 1
ATOM 681 C CA . LYS A 1 89 ? 3.748 11.022 6.302 1.00 92.12 89 LYS A CA 1
ATOM 682 C C . LYS A 1 89 ? 2.757 12.182 6.280 1.00 92.12 89 LYS A C 1
ATOM 684 O O . LYS A 1 89 ? 3.163 13.310 6.539 1.00 92.12 89 LYS A O 1
ATOM 689 N N . ILE A 1 90 ? 1.497 11.932 5.928 1.00 93.50 90 ILE A N 1
ATOM 690 C CA . ILE A 1 90 ? 0.451 12.951 5.999 1.00 93.50 90 ILE A CA 1
ATOM 691 C C . ILE A 1 90 ? 0.310 13.354 7.471 1.00 93.50 90 ILE A C 1
ATOM 693 O O . ILE A 1 90 ? 0.182 12.481 8.323 1.00 93.50 90 ILE A O 1
ATOM 697 N N . GLU A 1 91 ? 0.355 14.650 7.778 1.00 93.75 91 GLU A N 1
ATOM 698 C CA . GLU A 1 91 ? 0.258 15.142 9.163 1.00 93.75 91 GLU A CA 1
ATOM 699 C C . GLU A 1 91 ? -1.196 15.190 9.644 1.00 93.75 91 GLU A C 1
ATOM 701 O O . GLU A 1 91 ? -1.497 14.819 10.777 1.00 93.75 91 GLU A O 1
ATOM 706 N N . GLU A 1 92 ? -2.116 15.576 8.759 1.00 95.50 92 GLU A N 1
ATOM 707 C CA . GLU A 1 92 ? -3.519 15.797 9.091 1.00 95.50 92 GLU A CA 1
ATOM 708 C C . GLU A 1 92 ? -4.444 15.141 8.063 1.00 95.50 92 GLU A C 1
ATOM 710 O O . GLU A 1 92 ? -4.264 15.272 6.852 1.00 95.50 92 GLU A O 1
ATOM 715 N N . CYS A 1 93 ? -5.472 14.459 8.563 1.00 96.38 93 CYS A N 1
ATOM 716 C CA . CYS A 1 93 ? -6.561 13.924 7.757 1.00 96.38 93 CYS A CA 1
ATOM 717 C C . CYS A 1 93 ? -7.830 14.731 8.002 1.00 96.38 93 CYS A C 1
ATOM 719 O O . CYS A 1 93 ? -8.097 15.151 9.127 1.00 96.38 93 CYS A O 1
ATOM 721 N N . ALA A 1 94 ? -8.657 14.880 6.967 1.00 95.44 94 ALA A N 1
ATOM 722 C CA . ALA A 1 94 ? -9.984 15.457 7.129 1.00 95.44 94 ALA A CA 1
ATOM 723 C C . ALA A 1 94 ? -10.795 14.669 8.175 1.00 95.44 94 ALA A C 1
ATOM 725 O O . ALA A 1 94 ? -10.752 13.437 8.207 1.00 95.44 94 ALA A O 1
ATOM 726 N N . GLU A 1 95 ? -11.585 15.368 8.992 1.00 94.12 95 GLU A N 1
ATOM 727 C CA . GLU A 1 95 ? -12.401 14.762 10.059 1.00 94.12 95 GLU A CA 1
ATOM 728 C C . GLU A 1 95 ? -13.670 14.050 9.553 1.00 94.12 95 GLU A C 1
ATOM 730 O O . GLU A 1 95 ? -14.601 13.786 10.314 1.00 94.12 95 GLU A O 1
ATOM 735 N N . GLN A 1 96 ? -13.732 13.724 8.264 1.00 94.81 96 GLN A N 1
ATOM 736 C CA . GLN A 1 96 ? -14.881 13.046 7.688 1.00 94.81 96 GLN A CA 1
ATOM 737 C C . GLN A 1 96 ? -14.970 11.599 8.191 1.00 94.81 96 GLN A C 1
ATOM 739 O O . GLN A 1 96 ? -13.991 10.851 8.128 1.00 94.81 96 GLN A O 1
ATOM 744 N N . ASP A 1 97 ? -16.158 11.203 8.648 1.00 95.56 97 ASP A N 1
ATOM 745 C CA . ASP A 1 97 ? -16.451 9.827 9.047 1.00 95.56 97 ASP A CA 1
ATOM 746 C C . ASP A 1 97 ? -16.875 9.004 7.819 1.00 95.56 97 ASP A C 1
ATOM 748 O O . ASP A 1 97 ? -17.958 9.180 7.257 1.00 95.56 97 ASP A O 1
ATOM 752 N N . GLN A 1 98 ? -15.970 8.146 7.362 1.00 97.38 98 GLN A N 1
ATOM 753 C CA . GLN A 1 98 ? -16.115 7.223 6.237 1.00 97.38 98 GLN A CA 1
ATOM 754 C C . GLN A 1 98 ? -15.449 5.902 6.634 1.00 97.38 98 GLN A C 1
ATOM 756 O O . GLN A 1 98 ? -14.325 5.643 6.202 1.00 97.38 98 GLN A O 1
ATOM 761 N N . PRO A 1 99 ? -16.089 5.084 7.486 1.00 97.69 99 PRO A N 1
ATOM 762 C CA . PRO A 1 99 ? -15.430 3.982 8.177 1.00 97.69 99 PRO A CA 1
ATOM 763 C C . PRO A 1 99 ? -14.671 3.081 7.205 1.00 97.69 99 PRO A C 1
ATOM 765 O O . PRO A 1 99 ? -15.211 2.684 6.172 1.00 97.69 99 PRO A O 1
ATOM 768 N N . GLN A 1 100 ? -13.423 2.780 7.553 1.00 98.19 100 GLN A N 1
ATOM 769 C CA . GLN A 1 100 ? -12.559 1.874 6.804 1.00 98.19 100 GLN A CA 1
ATOM 770 C C . GLN A 1 100 ? -12.009 0.782 7.714 1.00 98.19 100 GLN A C 1
ATOM 772 O O . GLN A 1 100 ? -11.770 1.000 8.907 1.00 98.19 100 GLN A O 1
ATOM 777 N N . CYS A 1 101 ? -11.709 -0.363 7.119 1.00 98.38 101 CYS A N 1
ATOM 778 C CA . CYS A 1 101 ? -10.844 -1.361 7.711 1.00 98.38 101 CYS A CA 1
ATOM 779 C C . CYS A 1 101 ? -9.436 -1.218 7.132 1.00 98.38 101 CYS A C 1
ATOM 781 O O . CYS A 1 101 ? -9.251 -1.347 5.926 1.00 98.38 101 CYS A O 1
ATOM 783 N N . ALA A 1 102 ? -8.456 -0.923 7.982 1.00 98.06 102 ALA A N 1
ATOM 784 C CA . ALA A 1 102 ? -7.049 -0.803 7.615 1.00 98.06 102 ALA A CA 1
ATOM 785 C C . ALA A 1 102 ? -6.336 -2.136 7.866 1.00 98.06 102 ALA A C 1
ATOM 787 O O . ALA A 1 102 ? -6.257 -2.586 9.010 1.00 98.06 102 ALA A O 1
ATOM 788 N N . TRP A 1 103 ? -5.828 -2.751 6.802 1.00 97.88 103 TRP A N 1
ATOM 789 C CA . TRP A 1 103 ? -5.208 -4.073 6.804 1.00 97.88 103 TRP A CA 1
ATOM 790 C C . TRP A 1 103 ? -3.693 -3.937 6.859 1.00 97.88 103 TRP A C 1
ATOM 792 O O . TRP A 1 103 ? -3.100 -3.233 6.039 1.00 97.88 103 TRP A O 1
ATOM 802 N N . PHE A 1 104 ? -3.061 -4.591 7.830 1.00 96.38 104 PHE A N 1
ATOM 803 C CA . PHE A 1 104 ? -1.607 -4.559 7.955 1.00 96.38 104 PHE A CA 1
ATOM 804 C C . PHE A 1 104 ? -0.927 -5.460 6.922 1.00 96.38 104 PHE A C 1
ATOM 806 O O . PHE A 1 104 ? -1.494 -6.462 6.490 1.00 96.38 104 PHE A O 1
ATOM 813 N N . ASN A 1 105 ? 0.304 -5.106 6.558 1.00 94.62 105 ASN A N 1
ATOM 814 C CA . ASN A 1 105 ? 1.195 -5.985 5.809 1.00 94.62 105 ASN A CA 1
ATOM 815 C C . ASN A 1 105 ? 1.664 -7.180 6.667 1.00 94.62 105 ASN A C 1
ATOM 817 O O . ASN A 1 105 ? 1.462 -7.230 7.886 1.00 94.62 105 ASN A O 1
ATOM 821 N N . GLU A 1 106 ? 2.353 -8.127 6.033 1.00 91.81 106 GLU A N 1
ATOM 822 C CA . GLU A 1 106 ? 2.875 -9.341 6.684 1.00 91.81 106 GLU A CA 1
ATOM 823 C C . GLU A 1 106 ? 3.924 -9.093 7.788 1.00 91.81 106 GLU A C 1
ATOM 825 O O . GLU A 1 106 ? 4.247 -10.002 8.558 1.00 91.81 106 GLU A O 1
A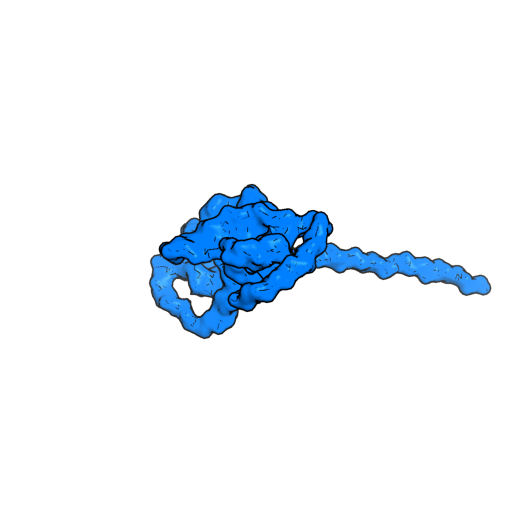TOM 830 N N . GLU A 1 107 ? 4.450 -7.870 7.926 1.00 90.94 107 GLU A N 1
ATOM 831 C CA . GLU A 1 107 ? 5.403 -7.541 8.993 1.00 90.94 107 GLU A CA 1
ATOM 832 C C . GLU A 1 107 ? 4.740 -7.503 10.376 1.00 90.94 107 GLU A C 1
ATOM 834 O O . GLU A 1 107 ? 5.408 -7.682 11.404 1.00 90.94 107 GLU A O 1
ATOM 839 N N . VAL A 1 108 ? 3.430 -7.246 10.428 1.00 92.00 108 VAL A N 1
ATOM 840 C CA . VAL A 1 108 ? 2.691 -7.135 11.685 1.00 92.00 108 VAL A CA 1
ATOM 841 C C . VAL A 1 108 ? 2.217 -8.512 12.134 1.00 92.00 108 VAL A C 1
ATOM 843 O O . VAL A 1 108 ? 1.362 -9.145 11.523 1.00 92.00 108 VAL A O 1
ATOM 846 N N . LYS A 1 109 ? 2.739 -8.960 13.277 1.00 91.31 109 LYS A N 1
ATOM 847 C CA . LYS A 1 109 ? 2.287 -10.184 13.949 1.00 91.31 109 LYS A CA 1
ATOM 848 C C . LYS A 1 109 ? 1.166 -9.851 14.927 1.00 91.31 109 LYS A C 1
ATOM 850 O O . LYS A 1 109 ? 1.435 -9.410 16.045 1.00 91.31 109 LYS A O 1
ATOM 855 N N . CYS A 1 110 ? -0.082 -10.048 14.519 1.00 90.00 110 CYS A N 1
ATOM 856 C CA . CYS A 1 110 ? -1.226 -9.833 15.404 1.00 90.00 110 CYS A CA 1
ATOM 857 C C . CYS A 1 110 ? -1.471 -11.049 16.293 1.00 90.00 110 CYS A C 1
ATOM 859 O O . CYS A 1 110 ? -1.249 -12.188 15.891 1.00 90.00 110 CYS A O 1
ATOM 861 N N . LEU A 1 111 ? -1.974 -10.801 17.504 1.00 90.81 111 LEU A N 1
ATOM 862 C CA . LEU A 1 111 ? -2.411 -11.870 18.403 1.00 90.81 111 LEU A CA 1
ATOM 863 C C . LEU A 1 111 ? -3.657 -12.589 17.867 1.00 90.81 111 LEU A C 1
ATOM 865 O O . LEU A 1 111 ? -3.862 -13.767 18.140 1.00 90.81 111 LEU A O 1
ATOM 869 N N . VAL A 1 112 ? -4.494 -11.856 17.133 1.00 89.88 112 VAL A N 1
ATOM 870 C CA . VAL A 1 112 ? -5.795 -12.302 16.648 1.00 89.88 112 VAL A CA 1
ATOM 871 C C . VAL A 1 112 ? -5.937 -11.892 15.186 1.00 89.88 112 VAL A C 1
ATOM 873 O O . VAL A 1 112 ? -5.581 -10.769 14.827 1.00 89.88 112 VAL A O 1
ATOM 876 N N . TYR A 1 113 ? -6.443 -12.806 14.359 1.00 92.00 113 TYR A N 1
ATOM 877 C CA . TYR A 1 113 ? -6.638 -12.596 12.926 1.00 92.00 113 TYR A CA 1
ATOM 878 C C . TYR A 1 113 ? -8.095 -12.223 12.591 1.00 92.00 113 TYR A C 1
ATOM 880 O O . TYR A 1 113 ? -9.009 -12.668 13.289 1.00 92.00 113 TYR A O 1
ATOM 888 N N . PRO A 1 114 ? -8.327 -11.457 11.506 1.00 93.75 114 PRO A N 1
ATOM 889 C CA . PRO A 1 114 ? -7.310 -10.889 10.617 1.00 93.75 114 PRO A CA 1
ATOM 890 C C . PRO A 1 114 ? -6.573 -9.690 11.224 1.00 93.75 114 PRO A C 1
ATOM 892 O O . PRO A 1 114 ? -7.083 -8.993 12.098 1.00 93.75 114 PRO A O 1
ATOM 895 N N . CYS A 1 115 ? -5.361 -9.450 10.724 1.00 95.31 115 CYS A N 1
ATOM 896 C CA . CYS A 1 115 ? -4.539 -8.306 11.094 1.00 95.31 115 CYS A CA 1
ATOM 897 C C . CYS A 1 115 ? -5.097 -7.006 10.512 1.00 95.31 115 CYS A C 1
ATOM 899 O O . CYS A 1 115 ? -4.642 -6.537 9.468 1.00 95.31 115 CYS A O 1
ATOM 901 N N . ALA A 1 116 ? -6.082 -6.418 11.188 1.00 97.00 116 ALA A N 1
ATOM 902 C CA . ALA A 1 116 ? -6.687 -5.176 10.739 1.00 97.00 116 ALA A CA 1
ATOM 903 C C . ALA A 1 116 ? -7.260 -4.331 11.884 1.00 97.00 116 ALA A C 1
ATOM 905 O O . ALA A 1 116 ? -7.568 -4.836 12.967 1.00 97.00 116 ALA A O 1
ATOM 906 N N . ILE A 1 117 ? -7.413 -3.030 11.637 1.00 96.88 117 ILE A N 1
ATOM 907 C CA . ILE A 1 117 ? -7.974 -2.062 12.587 1.00 96.88 117 ILE A CA 1
ATOM 908 C C . ILE A 1 117 ? -9.057 -1.203 11.942 1.00 96.88 117 ILE A C 1
ATOM 910 O O . ILE A 1 117 ? -8.968 -0.815 10.780 1.00 96.88 117 ILE A O 1
ATOM 914 N N . ASN A 1 118 ? -10.085 -0.869 12.723 1.00 97.88 118 ASN A N 1
ATOM 915 C CA . ASN A 1 118 ? -11.076 0.110 12.292 1.00 97.88 118 ASN A CA 1
ATOM 916 C C . ASN A 1 118 ? -10.441 1.502 12.261 1.00 97.88 118 ASN A C 1
ATOM 918 O O . ASN A 1 118 ? -9.759 1.900 13.207 1.00 97.88 118 ASN A O 1
ATOM 922 N N . SER A 1 119 ? -10.729 2.251 11.207 1.00 97.75 119 SER A N 1
ATOM 923 C CA . SER A 1 119 ? -10.284 3.623 11.011 1.00 97.75 119 SER A CA 1
ATOM 924 C C . SER A 1 119 ? -11.463 4.511 10.617 1.00 97.75 119 SER A C 1
ATOM 926 O O . SER A 1 119 ? -12.437 4.037 10.032 1.00 97.75 119 SER A O 1
ATOM 928 N N . LYS A 1 120 ? -11.385 5.804 10.952 1.00 97.44 120 LYS A N 1
ATOM 929 C CA . LYS A 1 120 ? -12.445 6.778 10.647 1.00 97.44 120 LYS A CA 1
ATOM 930 C C . LYS A 1 120 ? -12.595 7.011 9.150 1.00 97.44 120 LYS A C 1
ATOM 932 O O . LYS A 1 120 ? -13.708 7.169 8.678 1.00 97.44 120 LYS A O 1
ATOM 937 N N . ASN A 1 121 ? -11.483 7.056 8.422 1.00 97.62 121 ASN A N 1
ATOM 938 C CA . ASN A 1 121 ? -11.452 7.185 6.972 1.00 97.62 121 ASN A CA 1
ATOM 939 C C . ASN A 1 121 ? -10.166 6.586 6.391 1.00 97.62 121 ASN A C 1
ATOM 941 O O . ASN A 1 121 ? -9.294 6.097 7.117 1.00 97.62 121 ASN A O 1
ATOM 945 N N . ARG A 1 122 ? -10.053 6.607 5.058 1.00 97.25 122 ARG A N 1
ATOM 946 C CA . ARG A 1 122 ? -8.900 6.035 4.347 1.00 97.25 122 ARG A CA 1
ATOM 947 C C . ARG A 1 122 ? -7.595 6.704 4.761 1.00 97.25 122 ARG A C 1
ATOM 949 O O . ARG A 1 122 ? -6.626 6.005 5.031 1.00 97.25 122 ARG A O 1
ATOM 956 N N . CYS A 1 123 ? -7.587 8.033 4.849 1.00 97.56 123 CYS A N 1
ATOM 957 C CA . CYS A 1 123 ? -6.401 8.796 5.226 1.00 97.56 123 CYS A CA 1
ATOM 958 C C . CYS A 1 123 ? -5.901 8.373 6.614 1.00 97.56 123 CYS A C 1
ATOM 960 O O . CYS A 1 123 ? -4.756 7.945 6.741 1.00 97.56 123 CYS A O 1
ATOM 962 N N . SER A 1 124 ? -6.776 8.363 7.628 1.00 97.69 124 SER A N 1
ATOM 963 C CA . SER A 1 124 ? -6.378 7.950 8.979 1.00 97.69 124 SER A CA 1
ATOM 964 C C . SER A 1 124 ? -5.978 6.474 9.050 1.00 97.69 124 SER A C 1
ATOM 966 O O . SER A 1 124 ? -5.215 6.090 9.926 1.00 97.69 124 SER A O 1
ATOM 968 N N . GLY A 1 125 ? -6.482 5.631 8.137 1.00 97.50 125 GLY A N 1
ATOM 969 C CA . GLY A 1 125 ? -6.067 4.230 8.020 1.00 97.50 125 GLY A CA 1
ATOM 970 C C . GLY A 1 125 ? -4.649 4.104 7.468 1.00 97.50 125 GLY A C 1
ATOM 971 O O . GLY A 1 125 ? -3.81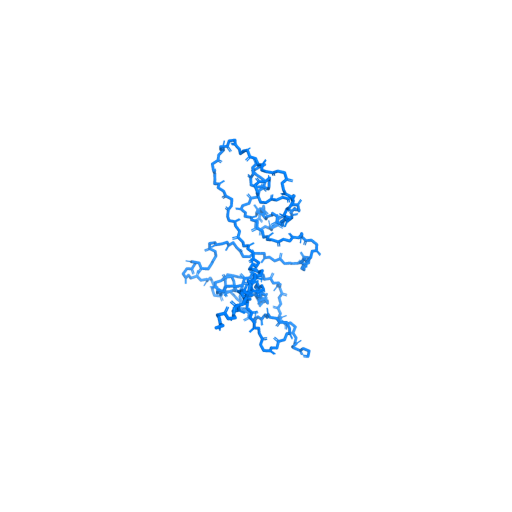0 3.459 8.086 1.00 97.50 125 GLY A O 1
ATOM 972 N N . CYS A 1 126 ? -4.368 4.775 6.350 1.00 97.62 126 CYS A N 1
ATOM 973 C CA . CYS A 1 126 ? -3.054 4.770 5.706 1.00 97.62 126 CYS A CA 1
ATOM 974 C C . CYS A 1 126 ? -1.971 5.542 6.478 1.00 97.62 126 CYS A C 1
ATOM 976 O O . CYS A 1 126 ? -0.783 5.320 6.249 1.00 97.62 126 CYS A O 1
ATOM 978 N N . GLN A 1 127 ? -2.356 6.413 7.416 1.00 97.06 127 GLN A N 1
ATOM 979 C CA . GLN A 1 127 ? -1.428 7.028 8.368 1.00 97.06 127 GLN A CA 1
ATOM 980 C C . GLN A 1 127 ? -0.830 6.022 9.360 1.00 97.06 127 GLN A C 1
ATOM 982 O O . GLN A 1 127 ? 0.256 6.247 9.901 1.00 97.06 127 GLN A O 1
ATOM 987 N N . VAL A 1 128 ? -1.523 4.912 9.630 1.00 95.62 128 VAL A N 1
ATOM 988 C CA . VAL A 1 128 ? -1.031 3.916 10.579 1.00 95.62 128 VAL A CA 1
ATOM 989 C C . VAL A 1 128 ? 0.112 3.132 9.945 1.00 95.62 128 VAL A C 1
ATOM 991 O O . VAL A 1 128 ? -0.008 2.546 8.871 1.00 95.62 128 VAL A O 1
ATOM 994 N N . LYS A 1 129 ? 1.245 3.101 10.650 1.00 92.81 129 LYS A N 1
ATOM 995 C CA . LYS A 1 129 ? 2.440 2.385 10.210 1.00 92.81 129 LYS A CA 1
ATOM 996 C C . LYS A 1 129 ? 2.113 0.921 9.892 1.00 92.81 129 LYS A C 1
ATOM 998 O O . LYS A 1 129 ? 1.419 0.257 10.659 1.00 92.81 129 LYS A O 1
ATOM 1003 N N . ASN A 1 130 ? 2.686 0.428 8.795 1.00 93.62 130 ASN A N 1
ATOM 1004 C CA . ASN A 1 130 ? 2.543 -0.938 8.289 1.00 93.62 130 ASN A CA 1
ATOM 1005 C C . ASN A 1 130 ? 1.133 -1.305 7.795 1.00 93.62 130 ASN A C 1
ATOM 1007 O O . ASN A 1 130 ? 0.904 -2.467 7.466 1.00 93.62 130 ASN A O 1
ATOM 1011 N N . VAL A 1 131 ? 0.192 -0.356 7.704 1.00 96.50 131 VAL A N 1
ATOM 1012 C CA . VAL A 1 131 ? -1.044 -0.574 6.941 1.00 96.50 131 VAL A CA 1
ATOM 1013 C C . VAL A 1 131 ? -0.705 -0.613 5.457 1.00 96.50 131 VAL A C 1
ATOM 1015 O O . VAL A 1 131 ? -0.073 0.297 4.925 1.00 96.50 131 VAL A O 1
ATOM 1018 N N . LEU A 1 132 ? -1.125 -1.687 4.800 1.00 97.38 132 LEU A N 1
ATOM 1019 C CA . LEU A 1 132 ? -0.880 -1.925 3.388 1.00 97.38 132 LEU A CA 1
ATOM 1020 C C . LEU A 1 132 ? -1.994 -1.357 2.512 1.00 97.38 132 LEU A C 1
ATOM 1022 O O . LEU A 1 132 ? -1.740 -0.713 1.495 1.00 97.38 132 LEU A O 1
ATOM 1026 N N . PHE A 1 133 ? -3.238 -1.619 2.900 1.00 98.06 133 PHE A N 1
ATOM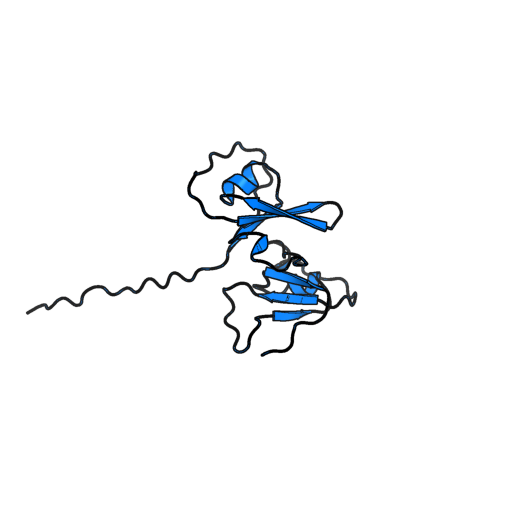 1027 C CA . PHE A 1 133 ? -4.419 -1.174 2.179 1.00 98.06 133 PHE A CA 1
ATOM 1028 C C . PHE A 1 133 ? -5.596 -0.981 3.128 1.00 98.06 133 PHE A C 1
ATOM 1030 O O . PHE A 1 133 ? -5.586 -1.402 4.286 1.00 98.06 133 PHE A O 1
ATOM 1037 N N . THR A 1 134 ? -6.632 -0.336 2.612 1.00 98.38 134 THR A N 1
ATOM 1038 C CA . THR A 1 134 ? -7.907 -0.137 3.297 1.00 98.38 134 THR A CA 1
ATOM 1039 C C . THR A 1 134 ? -9.046 -0.750 2.496 1.00 98.38 134 THR A C 1
ATOM 1041 O O . THR A 1 134 ? -8.944 -0.883 1.278 1.00 98.38 134 THR A O 1
ATOM 1044 N N . THR A 1 135 ? -10.125 -1.125 3.172 1.00 98.38 135 THR A N 1
ATOM 1045 C CA . THR A 1 135 ? -11.404 -1.481 2.547 1.00 98.38 135 THR A CA 1
ATOM 1046 C C . THR A 1 135 ? -12.527 -0.695 3.202 1.00 98.38 135 THR A C 1
ATOM 1048 O O . THR A 1 135 ? -12.446 -0.370 4.391 1.00 98.38 135 THR A O 1
ATOM 1051 N N . GLU A 1 136 ? -13.593 -0.420 2.456 1.00 97.94 136 GLU A N 1
ATOM 1052 C CA . GLU A 1 136 ? -14.748 0.292 2.998 1.00 97.94 136 GLU A CA 1
ATOM 1053 C C . GLU A 1 136 ? -15.454 -0.519 4.095 1.00 97.94 136 GLU A C 1
ATOM 1055 O O . GLU A 1 136 ? -15.568 -1.744 4.030 1.00 97.94 136 GLU A O 1
ATOM 1060 N N . GLY A 1 137 ? -15.956 0.178 5.114 1.00 97.75 137 GLY A N 1
ATOM 1061 C CA . GLY A 1 137 ? -16.710 -0.414 6.214 1.00 97.75 137 GLY A CA 1
ATOM 1062 C C . GLY A 1 137 ? -15.863 -0.779 7.434 1.00 97.75 137 GLY A C 1
ATOM 1063 O O . GLY A 1 137 ? -14.763 -0.282 7.647 1.00 97.75 137 GLY A O 1
ATOM 1064 N N . LYS A 1 138 ? -16.433 -1.613 8.309 1.00 97.31 138 LYS A N 1
ATOM 1065 C CA . LYS A 1 138 ? -15.773 -2.068 9.542 1.00 97.31 138 LYS A CA 1
ATOM 1066 C C . LYS A 1 138 ? -14.950 -3.318 9.279 1.00 97.31 138 LYS A C 1
ATOM 1068 O O . LYS A 1 138 ? -15.325 -4.143 8.449 1.00 97.31 138 LYS A O 1
ATOM 1073 N N . CYS A 1 139 ? -13.896 -3.505 10.063 1.00 97.19 139 CYS A N 1
ATOM 1074 C CA . CYS A 1 139 ? -13.141 -4.743 10.028 1.00 97.19 139 CYS A CA 1
ATOM 1075 C C . CYS A 1 139 ? -13.996 -5.950 10.415 1.00 97.19 139 CYS A C 1
ATOM 1077 O O . CYS A 1 139 ? -14.853 -5.841 11.306 1.00 97.19 139 CYS A O 1
ATOM 1079 N N . PRO A 1 140 ? -13.752 -7.109 9.780 1.00 95.12 140 PRO A N 1
ATOM 1080 C CA . PRO A 1 140 ? -14.385 -8.350 10.189 1.00 95.12 140 PRO A CA 1
ATOM 1081 C C . PRO A 1 140 ? -14.038 -8.651 11.648 1.00 95.12 140 PRO A C 1
ATOM 1083 O O . PRO A 1 140 ? -12.960 -8.319 12.147 1.00 95.12 140 PRO A O 1
ATOM 1086 N N . LYS A 1 141 ? -14.984 -9.277 12.350 1.00 91.12 141 LYS A N 1
ATOM 1087 C CA . LYS A 1 141 ? -14.722 -9.761 13.704 1.00 91.12 141 LYS A CA 1
ATOM 1088 C C . LYS A 1 141 ? -13.675 -10.863 13.634 1.00 91.12 141 LYS A C 1
ATOM 1090 O O . LYS A 1 141 ? -13.671 -11.656 12.696 1.00 91.12 141 LYS A O 1
ATOM 1095 N N . SER A 1 142 ? -12.825 -10.897 14.649 1.00 81.44 142 SER A N 1
ATOM 1096 C CA . SER A 1 142 ? -11.881 -11.983 14.843 1.00 81.44 142 SER A CA 1
ATOM 1097 C C . SER A 1 142 ? -12.577 -13.338 14.847 1.00 81.44 142 SER A C 1
ATOM 1099 O O . SER A 1 142 ? -13.668 -13.457 15.417 1.00 81.44 142 SER A O 1
ATOM 1101 N N . ILE A 1 143 ? -11.923 -14.325 14.241 1.00 65.88 143 ILE A N 1
ATOM 1102 C CA . ILE A 1 143 ? -12.346 -15.731 14.252 1.00 65.88 143 ILE A CA 1
ATOM 1103 C C . ILE A 1 143 ? -11.786 -16.419 15.496 1.00 65.88 143 ILE A C 1
ATOM 1105 O O . ILE A 1 143 ? -10.610 -16.148 15.831 1.00 65.88 143 ILE A O 1
#

Organism: Tetrahymena thermophila (strain SB210) (NCBI:txid312017)

Radius of gyration: 18.47 Å; chains: 1; bounding box: 56×48×40 Å

InterPro domains:
  IPR002350 Kazal domain [PS51465] (17-75)

Sequence (143 aa):
MKILVLFAAIILLANCQKVELCPEYEKAFKCSSVPQEVCGIKTINGQQVKETFVNSCQACSLGKVEFTVEGKCDEYLEEAQFCSPTDFKIEECAEQDQPQCAWFNEEVKCLVYPCAINSKNRCSGCQVKNVLFTTEGKCPKSI

Foldseek 3Di:
DPDDPDDPPPPPPPPFWDKFFADPDQDQDDDDQQFFKKWFWAADPNDIDTDIDRDFSVSNNVVPHGMITTDHPVVDDPQWAFQHPCLLVDPDDDQAQFKKKFAFTSVDDDPFPDRIDIDRDQSRSSNDPRRTTIGTDGDDDTD

pLDDT: mean 88.92, std 13.89, range [44.0, 98.38]